Protein AF-A0A2D5PU33-F1 (afdb_monomer_lite)

Secondary structure (DSSP, 8-state):
-PPPHHHHHHHHT-SSHHHHHHHHHHHHHHHHHHHHHTT-S------TT-HHHHHHHHHTT-

Structure (mmCIF, N/CA/C/O backbone):
data_AF-A0A2D5PU33-F1
#
_entry.id   AF-A0A2D5PU33-F1
#
loop_
_atom_site.group_PDB
_atom_site.id
_atom_site.type_symbol
_atom_site.label_atom_id
_atom_site.label_alt_id
_atom_site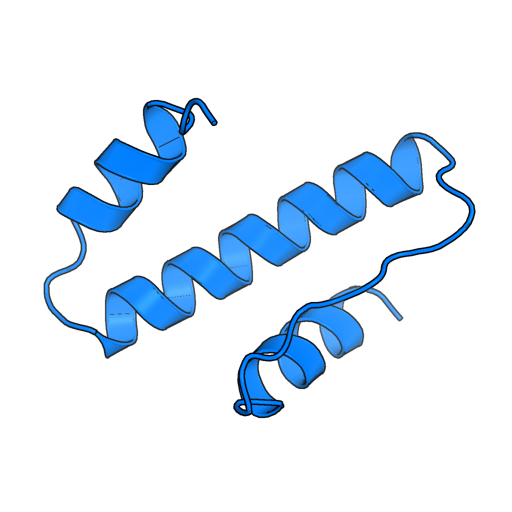.label_comp_id
_atom_site.label_asym_id
_atom_site.label_entity_id
_atom_site.label_seq_id
_atom_site.pdbx_PDB_ins_code
_atom_site.Cartn_x
_atom_site.Cartn_y
_atom_site.Cartn_z
_atom_site.occupancy
_atom_site.B_iso_or_equiv
_atom_site.auth_seq_id
_atom_site.auth_comp_id
_atom_site.auth_asym_id
_atom_site.auth_atom_id
_atom_site.pdbx_PDB_model_num
ATOM 1 N N . MET A 1 1 ? -3.385 18.797 -3.855 1.00 70.88 1 MET A N 1
ATOM 2 C CA . MET A 1 1 ? -3.005 17.653 -3.005 1.00 70.88 1 MET A CA 1
ATOM 3 C C . MET A 1 1 ? -1.524 17.783 -2.779 1.00 70.88 1 MET A C 1
ATOM 5 O O . MET A 1 1 ? -0.809 17.919 -3.765 1.00 70.88 1 MET A O 1
ATOM 9 N N . ASP A 1 2 ? -1.105 17.771 -1.523 1.00 91.19 2 ASP A N 1
ATOM 10 C CA . ASP A 1 2 ? 0.306 17.823 -1.157 1.00 91.19 2 ASP A CA 1
ATOM 11 C C . ASP A 1 2 ? 0.789 16.400 -0.881 1.00 91.19 2 ASP A C 1
ATOM 13 O O . ASP A 1 2 ? 0.092 15.616 -0.233 1.00 91.19 2 ASP A O 1
ATOM 17 N N . ILE A 1 3 ? 1.951 16.047 -1.427 1.00 92.75 3 ILE A N 1
ATOM 18 C CA . ILE A 1 3 ? 2.554 14.724 -1.258 1.00 92.75 3 ILE A CA 1
ATOM 19 C C . ILE A 1 3 ? 3.582 14.821 -0.123 1.00 92.75 3 ILE A C 1
ATOM 21 O O . ILE A 1 3 ? 4.446 15.698 -0.193 1.00 92.75 3 ILE A O 1
ATOM 25 N N . PRO A 1 4 ? 3.529 13.947 0.903 1.00 95.06 4 PRO A N 1
ATOM 26 C CA . PRO A 1 4 ? 4.536 13.920 1.961 1.00 95.06 4 PRO A CA 1
ATOM 27 C C . PRO A 1 4 ? 5.948 13.76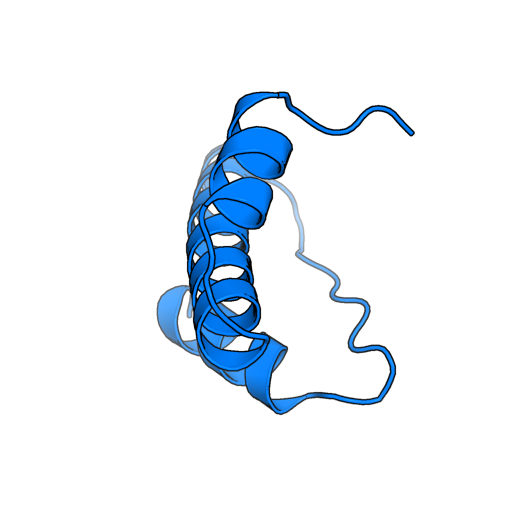6 1.389 1.00 95.06 4 PRO A C 1
ATOM 29 O O . PRO A 1 4 ? 6.173 12.941 0.499 1.00 95.06 4 PRO A O 1
ATOM 32 N N . SER A 1 5 ? 6.910 14.528 1.917 1.00 95.81 5 SER A N 1
ATOM 33 C CA . SER A 1 5 ? 8.300 14.492 1.440 1.00 95.81 5 SER A CA 1
ATOM 34 C C . SER A 1 5 ? 8.904 13.094 1.544 1.00 95.81 5 SER A C 1
ATOM 36 O O . SER A 1 5 ? 9.571 12.652 0.621 1.00 95.81 5 SER A O 1
ATOM 38 N N . GLU A 1 6 ? 8.588 12.354 2.606 1.00 95.94 6 GLU A N 1
ATOM 39 C CA . GLU A 1 6 ? 9.060 10.981 2.824 1.00 95.94 6 GLU A CA 1
ATOM 40 C C . GLU A 1 6 ? 8.612 10.022 1.713 1.00 95.94 6 GLU A C 1
ATOM 4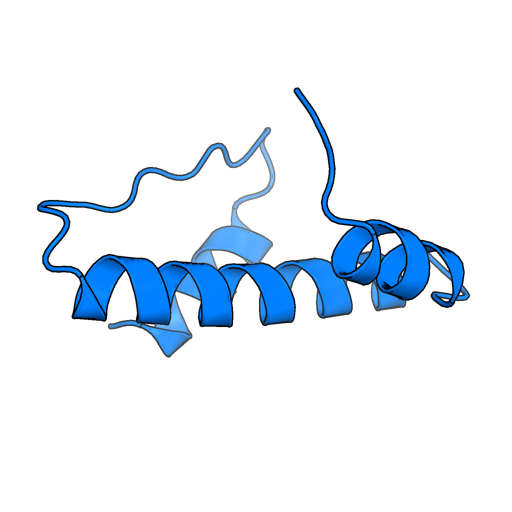2 O O . GLU A 1 6 ? 9.410 9.220 1.221 1.00 95.94 6 GLU A O 1
ATOM 47 N N . LEU A 1 7 ? 7.358 10.146 1.265 1.00 96.31 7 LEU A N 1
ATOM 48 C CA . LEU A 1 7 ? 6.823 9.353 0.161 1.00 96.31 7 LEU A CA 1
ATOM 49 C C . LEU A 1 7 ? 7.495 9.739 -1.162 1.00 96.31 7 LEU A C 1
ATOM 51 O O . LEU A 1 7 ? 7.900 8.866 -1.931 1.00 96.31 7 LEU A O 1
ATOM 55 N N . SER A 1 8 ? 7.647 11.041 -1.416 1.00 96.38 8 SER A N 1
ATOM 56 C CA . SER A 1 8 ? 8.308 11.556 -2.622 1.00 96.38 8 SER A CA 1
ATOM 57 C C . SER A 1 8 ? 9.777 11.124 -2.702 1.00 96.38 8 SER A C 1
ATOM 59 O O . SER A 1 8 ? 10.240 10.656 -3.746 1.00 96.38 8 SER A O 1
ATOM 61 N N . ASP A 1 9 ? 10.508 11.234 -1.595 1.00 97.12 9 ASP A N 1
ATOM 62 C CA . ASP A 1 9 ? 11.914 10.851 -1.494 1.00 97.12 9 ASP A CA 1
ATOM 63 C C . ASP A 1 9 ? 12.090 9.337 -1.622 1.00 97.12 9 ASP A C 1
ATOM 65 O O . ASP A 1 9 ? 13.050 8.876 -2.240 1.00 97.12 9 ASP A O 1
ATOM 69 N N . GLY A 1 10 ? 11.169 8.551 -1.058 1.00 97.19 10 GLY A N 1
ATOM 70 C CA . GLY A 1 10 ? 11.163 7.096 -1.190 1.00 97.19 10 GLY A CA 1
ATOM 71 C C . GLY A 1 10 ? 10.952 6.646 -2.636 1.00 97.19 10 GLY A C 1
ATOM 72 O O . GLY A 1 10 ? 11.743 5.859 -3.158 1.00 97.19 10 GLY A O 1
ATOM 73 N N . ILE A 1 11 ? 9.964 7.222 -3.328 1.00 96.88 11 ILE A N 1
ATOM 74 C CA . ILE A 1 11 ? 9.734 6.963 -4.758 1.00 96.88 11 ILE A CA 1
ATOM 75 C C . ILE A 1 11 ? 10.948 7.375 -5.597 1.00 96.88 11 ILE A C 1
ATOM 77 O O . ILE A 1 11 ? 11.378 6.612 -6.458 1.00 96.88 11 ILE A O 1
ATOM 81 N N . SER A 1 12 ? 11.546 8.536 -5.321 1.00 96.81 12 SER A N 1
ATOM 82 C CA . SER A 1 12 ? 12.703 9.046 -6.076 1.00 96.81 12 SER A CA 1
ATOM 83 C C . SER A 1 12 ? 13.951 8.158 -5.964 1.00 96.81 12 SER A C 1
ATOM 85 O O . SER A 1 12 ? 14.847 8.249 -6.800 1.00 96.81 12 SER A O 1
ATOM 87 N N . LYS A 1 13 ? 14.025 7.295 -4.941 1.00 97.62 13 LYS A N 1
ATOM 88 C CA . LYS A 1 13 ? 15.114 6.324 -4.739 1.00 97.62 13 LYS A CA 1
ATOM 89 C C . LYS A 1 13 ? 14.880 4.988 -5.449 1.00 97.62 13 LYS A C 1
ATOM 91 O O . LYS A 1 13 ? 15.811 4.185 -5.519 1.00 97.62 13 LYS A O 1
ATOM 96 N N . CYS A 1 14 ? 13.673 4.737 -5.955 1.00 98.25 14 CYS A N 1
ATOM 97 C CA . CYS A 1 14 ? 13.352 3.514 -6.682 1.00 98.25 14 CYS A CA 1
ATOM 98 C C . CYS A 1 14 ? 14.007 3.531 -8.068 1.00 98.25 14 CYS A C 1
ATOM 100 O O . CYS A 1 14 ? 13.951 4.526 -8.789 1.00 98.25 14 CYS A O 1
ATOM 102 N N . LYS A 1 15 ? 14.621 2.416 -8.458 1.00 97.88 15 LYS A N 1
ATOM 103 C CA . LYS A 1 15 ? 15.360 2.293 -9.723 1.00 97.88 15 LYS A CA 1
ATOM 104 C C . LYS A 1 15 ? 14.457 1.987 -10.907 1.00 97.88 15 LYS A C 1
ATOM 106 O O . LYS A 1 15 ? 14.814 2.276 -12.046 1.00 97.88 15 LYS A O 1
ATOM 111 N N . ASP A 1 16 ? 13.315 1.365 -10.642 1.00 97.81 16 ASP A N 1
ATOM 112 C CA . ASP A 1 16 ? 12.361 0.960 -11.658 1.00 97.81 16 ASP A CA 1
ATOM 113 C C . ASP A 1 16 ? 10.919 0.945 -11.125 1.00 97.81 16 ASP A C 1
ATOM 115 O O . ASP A 1 16 ? 10.637 1.140 -9.939 1.00 97.81 16 ASP A O 1
ATOM 119 N N . ASN A 1 17 ? 9.982 0.687 -12.037 1.00 96.00 17 ASN A N 1
ATOM 120 C CA . ASN A 1 17 ? 8.558 0.625 -11.721 1.00 96.00 17 ASN A CA 1
ATOM 121 C C . ASN A 1 17 ? 8.202 -0.530 -10.775 1.00 96.00 17 ASN A C 1
ATOM 123 O O . ASN A 1 17 ? 7.166 -0.471 -10.116 1.00 96.00 17 ASN A O 1
ATOM 127 N N . LYS A 1 18 ? 9.011 -1.594 -10.718 1.00 96.19 18 LYS A N 1
ATOM 128 C CA . LYS A 1 18 ? 8.754 -2.738 -9.841 1.00 96.19 18 LYS A CA 1
ATOM 129 C C . LYS A 1 18 ? 9.075 -2.367 -8.396 1.00 96.19 18 LYS A C 1
ATOM 131 O O . LYS A 1 18 ? 8.259 -2.644 -7.520 1.00 96.19 18 LYS A O 1
ATOM 136 N N . GLU A 1 19 ? 10.211 -1.714 -8.166 1.00 97.81 19 GLU A N 1
ATOM 137 C CA . GLU A 1 19 ? 10.585 -1.163 -6.862 1.00 97.81 19 GLU A CA 1
ATOM 138 C C . GLU A 1 19 ? 9.580 -0.097 -6.411 1.00 97.81 19 GLU A C 1
ATOM 140 O O . GLU A 1 19 ? 9.041 -0.207 -5.313 1.00 97.81 19 GLU A O 1
ATOM 145 N N . ALA A 1 20 ? 9.225 0.857 -7.282 1.00 97.00 20 ALA A N 1
ATOM 146 C CA . ALA A 1 20 ? 8.244 1.898 -6.955 1.00 97.00 20 ALA A CA 1
ATOM 147 C C . ALA A 1 20 ? 6.872 1.312 -6.588 1.00 97.00 20 ALA A C 1
ATOM 149 O O . ALA A 1 20 ? 6.210 1.767 -5.655 1.00 97.00 20 ALA A O 1
ATOM 150 N N . ARG A 1 21 ? 6.456 0.258 -7.299 1.00 95.06 21 ARG A N 1
ATOM 151 C CA . ARG A 1 21 ? 5.220 -0.468 -7.008 1.00 95.06 21 ARG A CA 1
ATOM 152 C C . ARG A 1 21 ? 5.270 -1.158 -5.646 1.00 95.06 21 ARG A C 1
ATOM 154 O O . ARG A 1 21 ? 4.291 -1.084 -4.909 1.00 95.06 21 ARG A O 1
ATOM 161 N N . GLN A 1 22 ? 6.372 -1.832 -5.323 1.00 96.38 22 GLN A N 1
ATOM 162 C CA . GLN A 1 22 ? 6.540 -2.500 -4.032 1.00 96.38 22 GLN A CA 1
ATOM 163 C C . GLN A 1 22 ? 6.542 -1.485 -2.881 1.00 96.38 22 GLN A C 1
ATOM 165 O O . GLN A 1 22 ? 5.785 -1.650 -1.928 1.00 96.38 22 GLN A O 1
ATOM 170 N N . PHE A 1 23 ? 7.297 -0.393 -3.025 1.00 97.56 23 PHE A N 1
ATOM 171 C CA . PHE A 1 23 ? 7.335 0.699 -2.054 1.00 97.56 23 PHE A CA 1
ATOM 172 C C . PHE A 1 23 ? 5.945 1.306 -1.813 1.00 97.56 23 PHE A C 1
ATOM 174 O O . PHE A 1 23 ? 5.530 1.484 -0.672 1.00 97.56 23 PHE A O 1
ATOM 181 N N . GLY A 1 24 ? 5.183 1.568 -2.881 1.00 96.25 24 GLY A N 1
ATOM 182 C CA . GLY A 1 24 ? 3.821 2.091 -2.761 1.00 96.25 24 GLY A CA 1
ATOM 183 C C . GLY A 1 24 ? 2.857 1.139 -2.041 1.00 96.25 24 GLY A C 1
ATOM 184 O O . GLY A 1 24 ? 1.987 1.600 -1.305 1.00 96.25 24 GLY A O 1
ATOM 185 N N . VAL A 1 25 ? 3.014 -0.179 -2.219 1.00 96.69 25 VAL A N 1
ATOM 186 C CA . VAL A 1 25 ? 2.223 -1.189 -1.492 1.00 96.69 25 VAL A CA 1
ATOM 187 C C . VAL A 1 25 ? 2.551 -1.165 0.000 1.00 96.69 25 VAL A C 1
ATOM 189 O O . VAL A 1 25 ? 1.632 -1.106 0.812 1.00 96.69 25 VAL A O 1
ATOM 192 N N . GLU A 1 26 ? 3.835 -1.163 0.361 1.00 97.44 26 GLU A N 1
ATOM 193 C CA . GLU A 1 26 ? 4.285 -1.102 1.760 1.00 97.44 26 GLU A CA 1
ATOM 194 C C . GLU A 1 26 ? 3.806 0.179 2.449 1.00 97.44 26 GLU A C 1
ATOM 196 O O . GLU A 1 26 ? 3.223 0.124 3.531 1.00 97.44 26 GLU A O 1
ATOM 201 N N . TRP A 1 27 ? 3.948 1.322 1.775 1.00 97.75 27 TRP A N 1
ATOM 202 C CA . TRP A 1 27 ? 3.446 2.603 2.266 1.00 97.75 27 TRP A CA 1
ATOM 203 C C . TRP A 1 27 ? 1.934 2.573 2.524 1.00 97.75 27 TRP A C 1
ATOM 205 O O . TRP A 1 27 ? 1.458 3.013 3.571 1.00 97.75 27 TRP A O 1
ATOM 215 N N . ALA A 1 28 ? 1.158 2.037 1.576 1.00 97.31 28 ALA A N 1
ATOM 216 C CA . ALA A 1 28 ? -0.292 1.960 1.707 1.00 97.31 28 ALA A CA 1
ATOM 217 C C . ALA A 1 28 ? -0.729 1.030 2.850 1.00 97.31 28 ALA A C 1
ATOM 219 O O . ALA A 1 28 ? -1.728 1.321 3.507 1.00 97.31 28 ALA A O 1
ATOM 220 N N . ILE A 1 29 ? 0.003 -0.059 3.113 1.00 97.94 29 ILE A N 1
ATOM 221 C CA . ILE A 1 29 ? -0.262 -0.956 4.247 1.00 97.94 29 ILE A CA 1
ATOM 222 C C . ILE A 1 29 ? -0.123 -0.198 5.569 1.00 97.94 29 ILE A C 1
ATOM 224 O O . ILE A 1 29 ? -1.046 -0.244 6.385 1.00 97.94 29 ILE A O 1
ATOM 228 N N . GLU A 1 30 ? 0.979 0.527 5.770 1.00 97.94 30 GLU A N 1
ATOM 229 C CA . GLU A 1 30 ? 1.201 1.284 7.008 1.00 97.94 30 GLU A CA 1
ATOM 230 C C . GLU A 1 30 ? 0.157 2.392 7.185 1.00 97.94 30 GLU A C 1
ATOM 232 O O . GLU A 1 30 ? -0.488 2.466 8.232 1.00 97.94 30 GLU A O 1
ATOM 237 N N . GLN A 1 31 ? -0.148 3.146 6.124 1.00 97.25 31 GLN A N 1
ATOM 238 C CA . GLN A 1 31 ? -1.229 4.134 6.155 1.00 97.25 31 GLN A CA 1
ATOM 239 C C . GLN A 1 31 ? -2.580 3.499 6.534 1.00 97.25 31 GLN A C 1
ATOM 241 O O . GLN A 1 31 ? -3.339 4.048 7.334 1.00 97.25 31 GLN A O 1
ATOM 246 N N . CYS A 1 32 ? -2.905 2.327 5.984 1.00 97.94 32 CYS A N 1
ATOM 247 C CA . CYS A 1 32 ? -4.143 1.628 6.320 1.00 97.94 32 CYS A CA 1
ATOM 248 C C . CYS A 1 32 ? -4.171 1.161 7.781 1.00 97.94 32 CYS A C 1
ATOM 250 O O . CYS A 1 32 ? -5.225 1.236 8.417 1.00 97.94 32 CYS A O 1
ATOM 252 N N . LYS A 1 33 ? -3.041 0.692 8.328 1.00 97.62 33 LYS A N 1
ATOM 253 C CA . LYS A 1 33 ? -2.924 0.314 9.744 1.00 97.62 33 LYS A CA 1
ATOM 254 C C . LYS A 1 33 ? -3.161 1.517 10.656 1.00 97.62 33 LYS A C 1
ATOM 256 O O . LYS A 1 33 ? -3.949 1.404 11.593 1.00 97.62 33 LYS A O 1
ATOM 261 N N . GLU A 1 34 ? -2.562 2.667 10.352 1.00 97.88 34 GLU A N 1
ATOM 262 C CA . GLU A 1 34 ? -2.755 3.915 11.104 1.00 97.88 34 GLU A CA 1
ATOM 263 C C . GLU A 1 34 ? -4.211 4.395 11.073 1.00 97.88 34 GLU A C 1
ATOM 265 O O . GLU A 1 34 ? -4.785 4.746 12.108 1.00 97.88 34 GLU A O 1
ATOM 270 N N . LEU A 1 35 ? -4.850 4.351 9.900 1.00 97.94 35 LEU A N 1
ATOM 271 C CA . LEU A 1 35 ? -6.262 4.703 9.752 1.00 97.94 35 LEU A CA 1
ATOM 272 C C . LEU A 1 35 ? -7.168 3.748 10.543 1.00 97.94 35 LEU A C 1
ATOM 274 O O . LEU A 1 35 ? -8.066 4.204 11.254 1.00 97.94 35 LEU A O 1
ATOM 278 N N . LYS A 1 36 ? -6.922 2.431 10.476 1.00 96.19 36 LYS A N 1
ATOM 279 C CA . LYS A 1 36 ? -7.664 1.438 11.274 1.00 96.19 36 LYS A CA 1
ATOM 280 C C . LYS A 1 36 ? -7.476 1.671 12.773 1.00 96.19 36 LYS A C 1
ATOM 282 O O . LYS A 1 36 ? -8.460 1.643 13.507 1.00 96.19 36 LYS A O 1
ATOM 287 N N . ALA A 1 37 ? -6.250 1.943 13.220 1.00 97.62 37 ALA A N 1
ATOM 288 C CA . ALA A 1 37 ? -5.955 2.272 14.616 1.00 97.62 37 ALA A CA 1
ATOM 289 C C . ALA A 1 37 ? -6.651 3.568 15.068 1.00 97.62 37 ALA A C 1
ATOM 291 O O . ALA A 1 37 ? -7.061 3.680 16.221 1.00 97.62 37 ALA A O 1
ATOM 292 N N . SER A 1 38 ? -6.852 4.509 14.143 1.00 98.12 38 SER A N 1
ATOM 293 C CA . SER A 1 38 ? -7.600 5.752 14.365 1.00 98.12 38 SER A CA 1
ATOM 294 C C . SER A 1 38 ? -9.126 5.570 14.326 1.00 98.12 38 SER A C 1
ATOM 296 O O . SER A 1 38 ? -9.862 6.534 14.528 1.00 98.12 38 SER A O 1
ATOM 298 N N . GLY A 1 39 ? -9.622 4.352 14.080 1.00 97.25 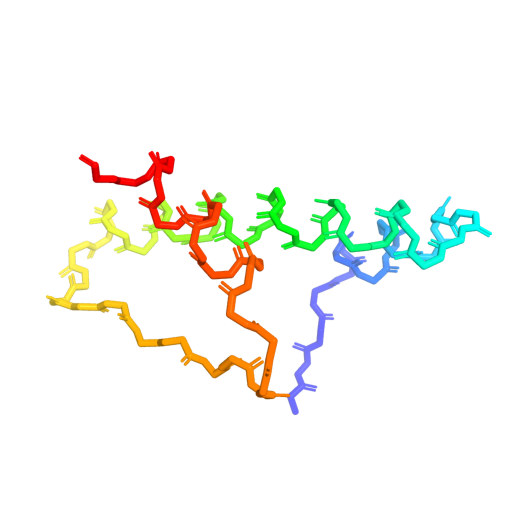39 GLY A N 1
ATOM 299 C CA . GLY A 1 39 ? -11.043 4.019 14.170 1.00 97.25 39 GLY A CA 1
ATOM 300 C C . GLY A 1 39 ? -11.880 4.412 12.952 1.00 97.25 39 GLY A C 1
ATOM 301 O O . GLY A 1 39 ? -13.090 4.596 13.089 1.00 97.25 39 GLY A O 1
ATOM 302 N N . VAL A 1 40 ? -11.278 4.552 11.762 1.00 97.75 40 VAL A N 1
ATOM 303 C CA . VAL A 1 40 ? -12.068 4.813 10.546 1.00 97.75 40 VAL A CA 1
ATOM 304 C C . VAL A 1 40 ? -13.052 3.663 10.279 1.00 97.75 40 VAL A C 1
ATOM 306 O O . VAL A 1 40 ? -12.708 2.497 10.482 1.00 97.75 40 VAL A O 1
ATOM 309 N N . PRO A 1 41 ? -14.272 3.951 9.794 1.00 97.06 41 PRO A N 1
ATOM 310 C CA . PRO A 1 41 ? -15.307 2.929 9.634 1.00 97.06 41 PRO A CA 1
ATOM 311 C C . PRO A 1 41 ? -15.021 1.958 8.481 1.00 97.06 41 PRO A C 1
ATOM 313 O O . PRO A 1 41 ? -15.484 0.819 8.503 1.00 97.06 41 PRO A O 1
ATOM 316 N N . CYS A 1 42 ? -14.294 2.403 7.454 1.00 96.25 42 CYS A N 1
ATOM 317 C CA . CYS A 1 42 ? -13.930 1.588 6.302 1.00 96.25 42 CYS A CA 1
ATOM 318 C C . CYS A 1 42 ? -12.714 2.160 5.558 1.00 96.25 42 CYS A C 1
ATOM 320 O O . CYS A 1 42 ? -12.332 3.315 5.745 1.00 96.25 42 CYS A O 1
ATOM 322 N N . LEU A 1 43 ? -12.133 1.334 4.685 1.00 96.31 43 LEU A N 1
ATOM 323 C CA . LEU A 1 43 ? -11.094 1.712 3.730 1.00 96.31 43 LEU A CA 1
ATOM 324 C C . LEU A 1 43 ? -11.633 1.480 2.313 1.00 96.31 43 LEU A C 1
ATOM 326 O O . LEU A 1 43 ? -12.113 0.389 2.005 1.00 96.31 43 LEU A O 1
ATOM 330 N N . HIS A 1 44 ? -11.566 2.501 1.457 1.00 95.62 44 HIS A N 1
ATOM 331 C CA . HIS A 1 44 ? -11.974 2.422 0.053 1.00 95.62 44 HIS A CA 1
ATOM 332 C C . HIS A 1 44 ? -10.765 2.637 -0.859 1.00 95.62 44 HIS A C 1
ATOM 334 O O . HIS A 1 44 ? -10.042 3.619 -0.706 1.00 95.62 44 HIS A O 1
ATOM 340 N N . PHE A 1 45 ? -10.558 1.732 -1.817 1.00 94.75 45 PHE A N 1
ATOM 341 C CA . PHE A 1 45 ? -9.377 1.725 -2.679 1.00 94.75 45 PHE A CA 1
ATOM 342 C C . PHE A 1 45 ? -9.725 2.094 -4.122 1.00 94.75 45 PHE A C 1
ATOM 344 O O . PHE A 1 45 ? -10.554 1.441 -4.758 1.00 94.75 45 PHE A O 1
ATOM 351 N N . TYR A 1 46 ? -9.012 3.075 -4.677 1.00 94.06 46 TYR A N 1
ATOM 352 C CA . TYR A 1 46 ? -9.036 3.373 -6.108 1.00 94.06 46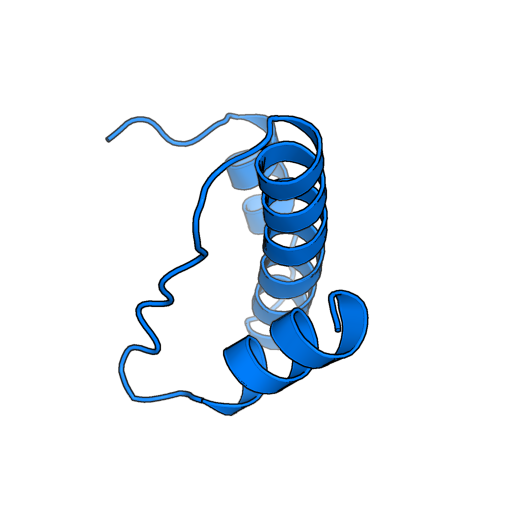 TYR A CA 1
ATOM 353 C C . TYR A 1 46 ? -8.051 2.459 -6.848 1.00 94.06 46 TYR A C 1
ATOM 355 O O . TYR A 1 46 ? -6.856 2.734 -6.912 1.00 94.06 46 TYR A O 1
ATOM 363 N N . THR A 1 47 ? -8.547 1.352 -7.407 1.00 90.31 47 THR A N 1
ATOM 364 C CA . THR A 1 47 ? -7.707 0.326 -8.061 1.00 90.31 47 THR A CA 1
ATOM 365 C C . THR A 1 47 ? -7.105 0.783 -9.390 1.00 90.31 47 THR A C 1
ATOM 367 O O . THR A 1 47 ? -6.133 0.193 -9.853 1.00 90.31 47 THR A O 1
ATOM 370 N N . MET A 1 48 ? -7.694 1.795 -10.040 1.00 89.88 48 MET A N 1
ATOM 371 C CA . MET A 1 48 ? -7.290 2.272 -11.372 1.00 89.88 48 MET A CA 1
ATOM 372 C C . MET A 1 48 ? -7.155 1.131 -12.405 1.00 89.88 48 MET A C 1
ATOM 374 O O . MET A 1 48 ? -6.289 1.167 -13.274 1.00 89.88 48 MET A O 1
ATOM 378 N N . GLY A 1 49 ? -7.985 0.087 -12.281 1.00 87.50 49 GLY A N 1
ATOM 379 C CA . GLY A 1 49 ? -7.950 -1.104 -13.141 1.00 87.50 49 GLY A CA 1
ATOM 380 C C . GLY A 1 49 ? -6.926 -2.181 -12.749 1.00 87.50 49 GLY A C 1
ATOM 381 O O . GLY A 1 49 ? -6.957 -3.260 -13.329 1.00 87.50 49 GLY A O 1
ATOM 382 N N . ASN A 1 50 ? -6.074 -1.944 -11.744 1.00 85.44 50 ASN A N 1
ATOM 383 C CA . ASN A 1 50 ? -5.050 -2.880 -11.266 1.00 85.44 50 ASN A CA 1
ATOM 384 C C . ASN A 1 50 ? -5.369 -3.360 -9.841 1.00 85.44 50 ASN A C 1
ATOM 386 O O . ASN A 1 50 ? -5.062 -2.699 -8.848 1.00 85.44 50 ASN A O 1
ATOM 390 N N . SER A 1 51 ? -6.015 -4.520 -9.730 1.00 89.75 51 SER A N 1
ATOM 391 C CA . SER A 1 51 ? -6.501 -5.058 -8.450 1.00 89.75 51 SER A CA 1
ATOM 392 C C . SER A 1 51 ? -5.447 -5.809 -7.635 1.00 89.75 51 SER A C 1
ATOM 394 O O . SER A 1 51 ? -5.627 -5.992 -6.434 1.00 89.75 51 SER A O 1
ATOM 396 N N . ASP A 1 52 ? -4.339 -6.225 -8.243 1.00 92.12 52 ASP A N 1
ATOM 397 C CA . ASP A 1 52 ? -3.343 -7.076 -7.590 1.00 92.12 52 ASP A CA 1
ATOM 398 C C . ASP A 1 52 ? -2.584 -6.355 -6.459 1.00 92.12 52 ASP A C 1
ATOM 400 O O . ASP A 1 52 ? -2.275 -6.965 -5.438 1.00 92.12 52 ASP A O 1
ATOM 404 N N . ASN A 1 53 ? -2.345 -5.046 -6.591 1.00 88.44 53 ASN A N 1
ATOM 405 C CA . ASN A 1 53 ? -1.850 -4.191 -5.503 1.00 88.44 53 ASN A CA 1
ATOM 406 C C . ASN A 1 53 ? -2.803 -4.165 -4.314 1.00 88.44 53 ASN A C 1
ATOM 408 O O . ASN A 1 53 ? -2.389 -4.363 -3.176 1.00 88.44 53 ASN A O 1
ATOM 412 N N . VAL A 1 54 ? -4.083 -3.922 -4.593 1.00 94.19 54 VAL A N 1
ATOM 413 C CA . VAL A 1 54 ? -5.105 -3.772 -3.556 1.00 94.19 54 VAL A CA 1
ATOM 414 C C . VAL A 1 54 ? -5.344 -5.094 -2.841 1.00 94.19 54 VAL A C 1
ATOM 416 O O . VAL A 1 54 ? -5.485 -5.096 -1.624 1.00 94.19 54 VAL A O 1
ATOM 419 N N . TYR A 1 55 ? -5.308 -6.215 -3.565 1.00 94.62 55 TYR A N 1
ATOM 420 C CA . TYR A 1 55 ? -5.383 -7.541 -2.962 1.00 94.62 55 TYR A CA 1
ATOM 421 C C . TYR A 1 55 ? -4.261 -7.759 -1.941 1.00 94.62 55 TYR A C 1
ATOM 423 O O . TYR A 1 55 ? -4.546 -8.105 -0.801 1.00 94.62 55 TYR A O 1
ATOM 431 N N . LYS A 1 56 ? -3.004 -7.478 -2.313 1.00 95.31 56 LYS A N 1
ATOM 432 C CA . LYS A 1 56 ? -1.857 -7.604 -1.398 1.00 95.31 56 LYS A CA 1
ATOM 433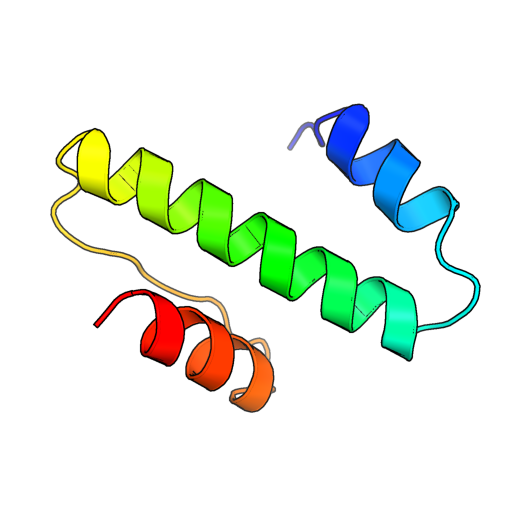 C C . LYS A 1 56 ? -2.014 -6.733 -0.154 1.00 95.31 56 LYS A C 1
ATOM 435 O O . LYS A 1 56 ? -1.808 -7.222 0.946 1.00 95.31 56 LYS A O 1
ATOM 440 N N . ILE A 1 57 ? -2.412 -5.470 -0.328 1.00 96.31 57 ILE A N 1
ATOM 441 C CA . ILE A 1 57 ? -2.637 -4.553 0.798 1.00 96.31 57 ILE A CA 1
ATOM 442 C C . ILE A 1 57 ? -3.729 -5.107 1.719 1.00 96.31 57 ILE A C 1
ATOM 444 O O . ILE A 1 57 ? -3.541 -5.170 2.927 1.00 96.31 57 ILE A O 1
ATOM 448 N N . ALA A 1 58 ? -4.860 -5.542 1.160 1.00 95.00 58 ALA A N 1
ATOM 449 C CA . ALA A 1 58 ? -5.966 -6.081 1.941 1.00 95.00 58 ALA A CA 1
ATOM 450 C C . ALA A 1 58 ? -5.582 -7.363 2.703 1.00 95.00 58 ALA A C 1
ATOM 452 O O . ALA A 1 58 ? -5.972 -7.495 3.858 1.00 95.00 58 ALA A O 1
ATOM 453 N N . SER A 1 59 ? -4.791 -8.263 2.105 1.00 95.88 59 SER A N 1
ATOM 454 C CA . SER A 1 59 ? -4.326 -9.502 2.753 1.00 95.88 59 SER A CA 1
ATOM 455 C C . SER A 1 59 ? -3.421 -9.279 3.970 1.00 95.88 59 SER A C 1
ATOM 457 O O . SER A 1 59 ? -3.331 -10.154 4.819 1.00 95.88 59 SER A O 1
ATOM 459 N N . GLU A 1 60 ? -2.757 -8.127 4.075 1.00 96.44 60 GLU A N 1
ATOM 460 C CA . GLU A 1 60 ? -1.945 -7.770 5.251 1.00 96.44 60 GLU A CA 1
ATOM 461 C C . GLU A 1 60 ? -2.780 -7.117 6.369 1.00 96.44 60 GLU A C 1
ATOM 463 O O . GLU A 1 60 ? -2.295 -6.888 7.478 1.00 96.44 60 GLU A O 1
ATOM 468 N N . LEU A 1 61 ? -4.038 -6.769 6.080 1.00 92.81 61 LEU A N 1
ATOM 469 C CA . LEU A 1 61 ? -4.916 -6.029 6.986 1.00 92.81 61 LEU A CA 1
ATOM 470 C C . LEU A 1 61 ? -6.053 -6.882 7.561 1.00 92.81 61 LEU A C 1
ATOM 472 O O . LEU A 1 61 ? -6.616 -6.474 8.586 1.00 92.81 61 LEU A O 1
ATOM 476 N N . PHE A 1 62 ? -6.431 -7.980 6.900 1.00 89.44 62 PHE A N 1
ATOM 477 C CA . PHE A 1 62 ? -7.600 -8.818 7.194 1.00 89.44 62 PHE A CA 1
ATOM 478 C C . PHE A 1 62 ? -7.259 -10.300 7.049 1.00 89.44 62 PHE A C 1
ATOM 480 O O . PHE A 1 62 ? -7.750 -11.075 7.898 1.00 89.44 62 PHE A O 1
#

Foldseek 3Di:
DDDDPVLVVCCVPDPDPVSNLVSVLVVVLVVVVVCVVVPDPDDDDDCVPPCPSVVSSVVSVD

Sequence (62 aa):
MDIPSELSDGISKCKDNKEARQFGVEWAIEQCKELKASGVPCLHFYTMGNSDNVYKIASELF

Radius of gyration: 12.41 Å; chains: 1; bounding box: 31×27×28 Å

pLDDT: mean 95.07, std 4.24, range [70.88, 98.25]